Protein AF-A0A2G6GCW4-F1 (afdb_monomer_lite)

Radius of gyration: 22.44 Å; chains: 1; bounding box: 48×32×51 Å

Structure (mmCIF, N/CA/C/O backbone):
data_AF-A0A2G6GCW4-F1
#
_entry.id   AF-A0A2G6GCW4-F1
#
loop_
_atom_site.group_PDB
_atom_site.id
_atom_site.type_symbol
_atom_site.label_atom_id
_atom_site.label_alt_id
_atom_site.label_comp_id
_atom_site.label_asym_id
_atom_site.label_entity_id
_atom_site.label_seq_id
_atom_site.pdbx_PDB_ins_code
_atom_site.Cartn_x
_atom_site.Cartn_y
_atom_site.Cartn_z
_atom_site.occupancy
_atom_site.B_iso_or_equiv
_atom_site.auth_seq_id
_atom_site.auth_comp_id
_atom_site.auth_asym_id
_atom_site.auth_atom_id
_atom_site.pdbx_PDB_model_num
ATOM 1 N N . MET A 1 1 ? -7.046 4.823 21.678 1.00 64.19 1 MET A N 1
ATOM 2 C CA . MET A 1 1 ? -6.700 3.363 21.719 1.00 64.19 1 MET A CA 1
ATOM 3 C C . MET A 1 1 ? -5.173 3.166 21.715 1.00 64.19 1 MET A C 1
ATOM 5 O O . MET A 1 1 ? -4.495 4.084 21.286 1.00 64.19 1 MET A O 1
ATOM 9 N N . SER A 1 2 ? -4.620 2.021 22.155 1.00 69.69 2 SER A N 1
ATOM 10 C CA . SER A 1 2 ? -3.162 1.730 22.105 1.00 69.69 2 SER A CA 1
ATOM 11 C C . SER A 1 2 ? -2.861 0.578 21.139 1.00 69.69 2 SER A C 1
ATOM 13 O O . SER A 1 2 ? -3.578 -0.427 21.146 1.00 69.69 2 SER A O 1
ATOM 15 N N . ILE A 1 3 ? -1.828 0.734 20.303 1.00 80.31 3 ILE A N 1
ATOM 16 C CA . ILE A 1 3 ? -1.378 -0.286 19.344 1.00 80.31 3 ILE A CA 1
ATOM 17 C C . ILE A 1 3 ? -0.191 -1.075 19.910 1.00 80.31 3 ILE A C 1
ATOM 19 O O . ILE A 1 3 ? 0.704 -0.527 20.548 1.00 80.31 3 ILE A O 1
ATOM 23 N N . THR A 1 4 ? -0.151 -2.385 19.649 1.00 85.56 4 THR A N 1
ATOM 24 C CA . THR A 1 4 ? 0.973 -3.237 20.062 1.00 85.56 4 THR A CA 1
ATOM 25 C C . THR A 1 4 ? 2.149 -3.156 19.084 1.00 85.56 4 THR A C 1
ATOM 27 O O . THR A 1 4 ? 1.984 -2.943 17.882 1.00 85.56 4 THR A O 1
ATOM 30 N N . GLN A 1 5 ? 3.366 -3.424 19.564 1.00 81.44 5 GLN A N 1
ATOM 31 C CA . GLN A 1 5 ? 4.560 -3.472 18.704 1.00 81.44 5 GLN A CA 1
ATOM 32 C C . GLN A 1 5 ? 4.457 -4.523 17.584 1.00 81.44 5 GLN A C 1
ATOM 34 O O . GLN A 1 5 ? 4.986 -4.328 16.491 1.00 81.44 5 GLN A O 1
ATOM 39 N N . GLU A 1 6 ? 3.715 -5.609 17.812 1.00 85.88 6 GLU A N 1
ATOM 40 C CA . GLU A 1 6 ? 3.417 -6.612 16.786 1.00 85.88 6 GLU A CA 1
ATOM 41 C C . GLU A 1 6 ? 2.550 -6.033 15.654 1.00 85.88 6 GLU A C 1
ATOM 43 O O . GLU A 1 6 ? 2.821 -6.253 14.470 1.00 85.88 6 GLU A O 1
ATOM 48 N N . GLN A 1 7 ? 1.541 -5.229 15.994 1.00 86.75 7 GLN A N 1
ATOM 49 C CA . GLN A 1 7 ? 0.704 -4.540 15.011 1.00 86.75 7 GLN A CA 1
ATOM 50 C C . GLN A 1 7 ? 1.508 -3.499 14.217 1.00 86.75 7 GLN A C 1
ATOM 52 O O . GLN A 1 7 ? 1.352 -3.413 12.996 1.00 86.75 7 GLN A O 1
ATOM 57 N N . ILE A 1 8 ? 2.428 -2.773 14.864 1.00 84.62 8 ILE A N 1
ATOM 58 C CA . ILE A 1 8 ? 3.356 -1.849 14.185 1.00 84.62 8 ILE A CA 1
ATOM 59 C C . ILE A 1 8 ? 4.261 -2.616 13.210 1.00 84.62 8 ILE A C 1
ATOM 61 O O . ILE A 1 8 ? 4.431 -2.199 12.061 1.00 84.62 8 ILE A O 1
ATOM 65 N N . ALA A 1 9 ? 4.809 -3.762 13.623 1.00 83.38 9 ALA A N 1
ATOM 66 C CA . ALA A 1 9 ? 5.633 -4.607 12.760 1.00 83.38 9 ALA A CA 1
ATOM 67 C C . ALA A 1 9 ? 4.850 -5.113 11.535 1.00 83.38 9 ALA A C 1
ATOM 69 O O . ALA A 1 9 ? 5.351 -5.063 10.408 1.00 83.38 9 ALA A O 1
ATOM 70 N N . ARG A 1 10 ? 3.589 -5.516 11.724 1.00 87.12 10 ARG A N 1
ATOM 71 C CA . ARG A 1 10 ? 2.708 -5.929 10.624 1.00 87.12 10 ARG A CA 1
ATOM 72 C C . ARG A 1 10 ? 2.408 -4.782 9.655 1.00 87.12 10 ARG A C 1
ATOM 74 O O . ARG A 1 10 ? 2.444 -4.983 8.442 1.00 87.12 10 ARG A O 1
ATOM 81 N N . LEU A 1 11 ? 2.160 -3.575 10.163 1.00 86.12 11 LEU A N 1
ATOM 82 C CA . LEU A 1 11 ? 1.951 -2.384 9.330 1.00 86.12 11 LEU A CA 1
ATOM 83 C C . LEU A 1 11 ? 3.201 -2.021 8.517 1.00 86.12 11 LEU A C 1
ATOM 85 O O . LEU A 1 11 ? 3.084 -1.651 7.346 1.00 86.12 11 LEU A O 1
ATOM 89 N N . ARG A 1 12 ? 4.401 -2.175 9.089 1.00 85.0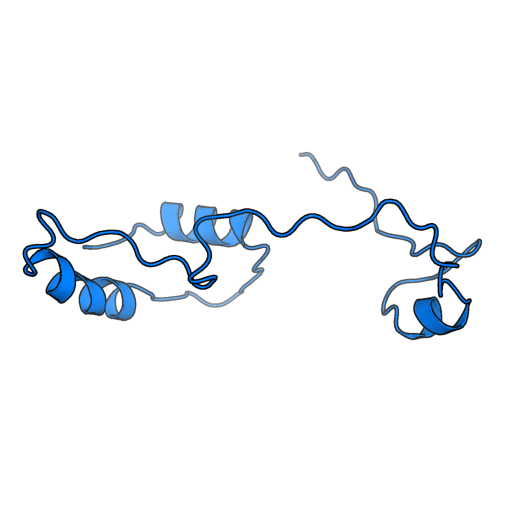0 12 ARG A N 1
ATOM 90 C CA . ARG A 1 12 ? 5.669 -1.984 8.360 1.00 85.00 12 ARG A CA 1
ATOM 91 C C . ARG A 1 12 ? 5.804 -2.948 7.187 1.00 85.00 12 ARG A C 1
ATOM 93 O O . ARG A 1 12 ? 6.156 -2.520 6.089 1.00 85.00 12 ARG A O 1
ATOM 100 N N . ALA A 1 13 ? 5.462 -4.219 7.397 1.00 84.94 13 ALA A N 1
ATOM 101 C CA . ALA A 1 13 ? 5.485 -5.223 6.336 1.00 84.94 13 ALA A CA 1
ATOM 102 C C . ALA A 1 13 ? 4.494 -4.890 5.204 1.00 84.94 13 ALA A C 1
ATOM 104 O O . ALA A 1 13 ? 4.852 -4.981 4.032 1.00 84.94 13 ALA A O 1
ATOM 105 N N . LEU A 1 14 ? 3.280 -4.435 5.539 1.00 88.81 14 LEU A N 1
ATOM 106 C CA . LEU A 1 14 ? 2.249 -4.074 4.553 1.00 88.81 14 LEU A CA 1
ATOM 107 C C . LEU A 1 14 ? 2.568 -2.796 3.762 1.00 88.81 14 LEU A C 1
ATOM 109 O O . LEU A 1 14 ? 2.158 -2.667 2.612 1.00 88.81 14 LEU A O 1
ATOM 113 N N . SER A 1 15 ? 3.284 -1.851 4.369 1.00 87.31 15 SER A N 1
ATOM 114 C CA . SER A 1 15 ? 3.633 -0.559 3.757 1.00 87.31 15 SER A CA 1
ATOM 115 C C . SER A 1 15 ? 4.980 -0.559 3.028 1.00 87.31 15 SER A C 1
ATOM 117 O O . SER A 1 15 ? 5.364 0.465 2.465 1.00 87.31 15 SER A O 1
ATOM 119 N N . ALA A 1 16 ? 5.707 -1.684 3.041 1.00 83.38 16 ALA A N 1
ATOM 120 C CA . ALA A 1 16 ? 7.084 -1.798 2.551 1.00 83.38 16 ALA A CA 1
ATOM 121 C C . ALA A 1 16 ? 8.059 -0.776 3.183 1.00 83.38 16 ALA A C 1
ATOM 123 O O . ALA A 1 16 ? 9.099 -0.443 2.608 1.00 83.38 16 ALA A O 1
ATOM 124 N N . LEU A 1 17 ? 7.745 -0.280 4.385 1.00 82.88 17 LEU A N 1
ATOM 125 C CA . LEU A 1 17 ? 8.575 0.672 5.116 1.00 82.88 17 LEU A CA 1
ATOM 126 C C . LEU A 1 17 ? 9.611 -0.068 5.963 1.00 82.88 17 LEU A C 1
ATOM 128 O O . LEU A 1 17 ? 9.298 -0.650 7.001 1.00 82.88 17 LEU A O 1
ATOM 132 N N . ASN A 1 18 ? 10.878 0.011 5.556 1.00 77.56 18 ASN A N 1
ATOM 133 C CA . ASN A 1 18 ? 11.997 -0.487 6.351 1.00 77.56 18 ASN A CA 1
ATOM 134 C C . ASN A 1 18 ? 12.584 0.640 7.214 1.00 77.56 18 ASN A C 1
ATOM 136 O O . ASN A 1 18 ? 13.598 1.258 6.880 1.00 77.56 18 ASN A O 1
ATOM 140 N N . THR A 1 19 ? 11.907 0.960 8.315 1.00 72.06 19 THR A N 1
ATOM 141 C CA . THR A 1 19 ? 12.361 1.986 9.258 1.00 72.06 19 THR A CA 1
ATOM 142 C C . THR A 1 19 ? 13.128 1.353 10.410 1.00 72.06 19 THR A C 1
ATOM 144 O O . THR 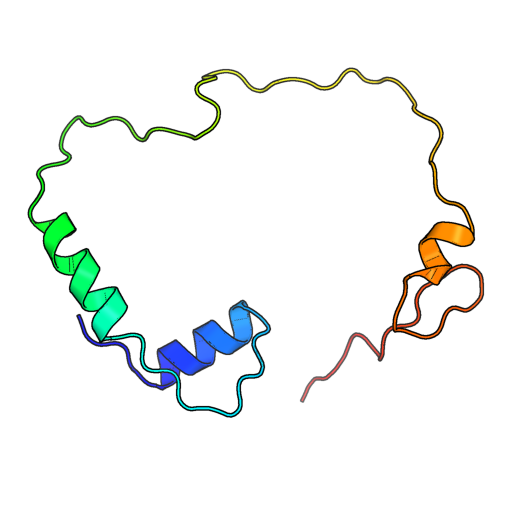A 1 19 ? 12.566 0.590 11.190 1.00 72.06 19 THR A O 1
ATOM 147 N N . LYS A 1 20 ? 14.401 1.730 10.570 1.00 71.81 20 LYS A N 1
ATOM 148 C CA . LYS A 1 20 ? 15.244 1.288 11.699 1.00 71.81 20 LYS A CA 1
ATOM 149 C C . LYS A 1 20 ? 14.886 1.944 13.037 1.00 71.81 20 LYS A C 1
ATOM 151 O O . LYS A 1 20 ? 15.395 1.530 14.068 1.00 71.81 20 LYS A O 1
ATOM 156 N N . LYS A 1 21 ? 14.072 3.001 13.014 1.00 74.88 21 LYS A N 1
ATOM 157 C CA . LYS A 1 21 ? 13.657 3.737 14.210 1.00 74.88 21 LYS A CA 1
ATOM 158 C C . LYS A 1 21 ? 12.372 3.145 14.766 1.00 74.88 21 LYS A C 1
ATOM 160 O O . LYS A 1 21 ? 11.508 2.711 14.004 1.00 74.88 21 LYS A O 1
ATOM 165 N N . GLU A 1 22 ? 12.246 3.151 16.083 1.00 72.12 22 GLU A N 1
ATOM 166 C CA . GLU A 1 22 ? 10.960 2.955 16.738 1.00 72.12 22 GLU A CA 1
ATOM 167 C C . GLU A 1 22 ? 10.032 4.096 16.309 1.00 72.12 22 GLU A C 1
ATOM 169 O O . GLU A 1 22 ? 10.437 5.260 16.292 1.00 72.12 22 GLU A O 1
ATOM 174 N N . ILE A 1 23 ? 8.845 3.741 15.820 1.00 73.25 23 ILE A N 1
ATOM 175 C CA . ILE A 1 23 ? 7.847 4.714 15.381 1.00 73.25 23 ILE A CA 1
ATOM 176 C C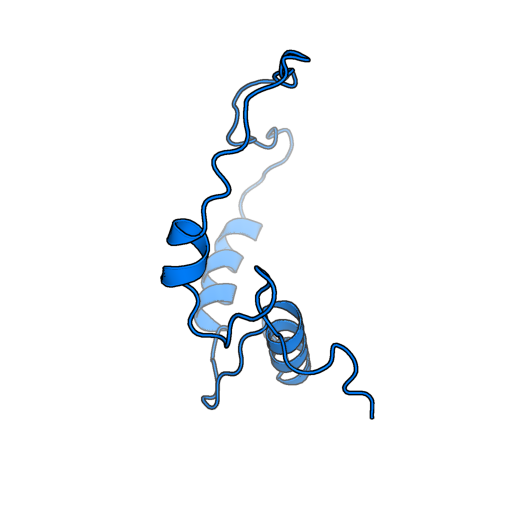 . ILE A 1 23 ? 6.753 4.668 16.430 1.00 73.25 23 ILE A C 1
ATOM 178 O O . ILE A 1 23 ? 6.118 3.629 16.589 1.00 73.25 23 ILE A O 1
ATOM 182 N N . ASP A 1 24 ? 6.542 5.792 17.096 1.00 79.00 24 ASP A N 1
ATOM 183 C CA . ASP A 1 24 ? 5.382 6.012 17.943 1.00 79.00 24 ASP A CA 1
ATOM 184 C C . ASP A 1 24 ? 4.288 6.694 17.109 1.00 79.00 24 ASP A C 1
ATOM 186 O O . ASP A 1 24 ? 4.515 7.739 16.491 1.00 79.00 24 ASP A O 1
ATOM 190 N N . ILE A 1 25 ? 3.120 6.058 17.047 1.00 84.25 25 ILE A N 1
ATOM 191 C CA . ILE A 1 25 ? 1.924 6.566 16.365 1.00 84.25 25 ILE A CA 1
ATOM 192 C C . ILE A 1 25 ? 0.744 6.739 17.325 1.00 84.25 25 ILE A C 1
ATOM 194 O O . ILE A 1 25 ? -0.325 7.172 16.886 1.00 84.25 25 ILE A O 1
ATOM 198 N N . ASP A 1 26 ? 0.914 6.455 18.618 1.00 85.94 26 ASP A N 1
ATOM 199 C CA . ASP A 1 26 ? -0.188 6.440 19.584 1.00 85.94 26 ASP A CA 1
ATOM 200 C C . ASP A 1 26 ? -0.784 7.840 19.766 1.00 85.94 26 ASP A C 1
ATOM 202 O O . ASP A 1 26 ? -2.005 7.995 19.845 1.00 85.94 26 ASP A O 1
ATOM 206 N N . ALA A 1 27 ? 0.051 8.883 19.728 1.00 84.56 27 ALA A N 1
ATOM 207 C CA . ALA A 1 27 ? -0.408 10.272 19.767 1.00 84.56 27 ALA A CA 1
ATOM 208 C C . ALA A 1 27 ? -1.284 10.640 18.554 1.00 84.56 27 ALA A C 1
ATOM 210 O O . ALA A 1 27 ? -2.274 11.360 18.690 1.00 84.56 27 ALA A O 1
ATOM 211 N N . VAL A 1 28 ? -0.948 10.123 17.368 1.00 86.75 28 VAL A N 1
ATOM 212 C CA . VAL A 1 28 ? -1.724 10.356 16.140 1.00 86.75 28 VAL A CA 1
ATOM 213 C C . VAL A 1 28 ? -3.045 9.599 16.203 1.00 86.75 28 VAL A C 1
ATOM 215 O O . VAL A 1 28 ? -4.083 10.162 15.876 1.00 86.75 28 VAL A O 1
ATOM 218 N N . ILE A 1 29 ? -3.038 8.355 16.673 1.00 87.00 29 ILE A N 1
ATOM 219 C CA . ILE A 1 29 ? -4.259 7.552 16.816 1.00 87.00 29 ILE A CA 1
ATOM 220 C C . ILE A 1 29 ? -5.203 8.184 17.831 1.00 87.00 29 ILE A C 1
ATOM 222 O O . ILE A 1 29 ? -6.380 8.368 17.541 1.00 87.00 29 ILE A O 1
ATOM 226 N N . SER A 1 30 ? -4.667 8.605 18.974 1.00 86.94 30 SER A N 1
ATOM 227 C CA . SER A 1 30 ? -5.442 9.267 20.026 1.00 86.94 30 SER A CA 1
ATOM 228 C C . SER A 1 30 ? -6.089 10.568 19.539 1.00 86.94 30 SER A C 1
ATOM 230 O O . SER A 1 30 ? -7.149 10.949 20.023 1.00 86.94 30 SER A O 1
ATOM 232 N N . SER A 1 31 ? -5.500 11.241 18.542 1.00 86.25 31 SER A N 1
ATOM 233 C CA . SER A 1 31 ? -6.112 12.431 17.933 1.00 86.25 31 SER A CA 1
ATOM 234 C C . SER A 1 31 ? -7.406 12.128 17.164 1.00 86.25 31 SER A C 1
ATOM 236 O O . SER A 1 31 ? -8.245 13.016 17.014 1.00 86.25 31 SER A O 1
ATOM 238 N N . PHE A 1 32 ? -7.601 10.880 16.722 1.00 87.88 32 PHE A N 1
ATOM 239 C CA . PHE A 1 32 ? -8.820 10.437 16.047 1.00 87.88 32 PHE A CA 1
ATOM 240 C C . PHE A 1 32 ? -9.910 9.970 17.013 1.00 87.88 32 PHE A C 1
ATOM 242 O O . PHE A 1 32 ? -11.067 9.950 16.606 1.00 87.88 32 PHE A O 1
ATOM 249 N N . 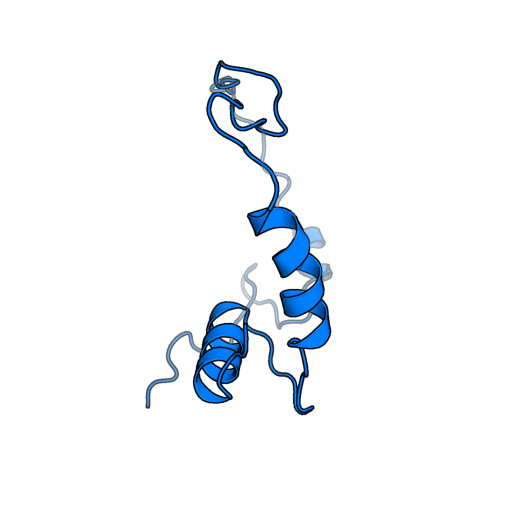ASP A 1 33 ? -9.592 9.684 18.282 1.00 86.81 33 ASP A N 1
ATOM 250 C CA . ASP A 1 33 ? -10.582 9.244 19.283 1.00 86.81 33 ASP A CA 1
ATOM 251 C C . ASP A 1 33 ? -11.713 10.292 19.466 1.00 86.81 33 ASP A C 1
ATOM 253 O O . ASP A 1 33 ? -12.843 9.961 19.820 1.00 86.81 33 ASP A O 1
ATOM 257 N N . ALA A 1 34 ? -11.449 11.572 19.163 1.00 83.88 34 ALA A N 1
ATOM 258 C CA . ALA A 1 34 ? -12.461 12.633 19.172 1.00 83.88 34 ALA A CA 1
ATOM 259 C C . ALA A 1 34 ? -13.540 12.474 18.080 1.00 83.88 34 ALA A C 1
ATOM 261 O O . ALA A 1 34 ? -14.643 13.002 18.231 1.00 83.88 34 ALA A O 1
ATOM 262 N N . LEU A 1 35 ? -13.246 11.758 16.988 1.00 86.25 35 LEU A N 1
ATOM 263 C CA . LEU A 1 35 ? -14.197 11.506 15.901 1.00 86.25 35 LEU A CA 1
ATOM 264 C C . LEU A 1 35 ? -15.246 10.454 16.273 1.00 86.25 35 LEU A C 1
ATOM 266 O O . LEU A 1 35 ? -16.356 10.517 15.751 1.00 86.25 35 LEU A O 1
ATOM 270 N N . ASP A 1 36 ? -14.940 9.549 17.206 1.00 85.44 36 ASP A N 1
ATOM 271 C CA . ASP A 1 36 ? -15.883 8.519 17.669 1.00 85.44 36 ASP A CA 1
ATOM 272 C C . ASP A 1 36 ? -17.086 9.116 18.418 1.00 85.44 36 ASP A C 1
ATOM 274 O O . ASP A 1 36 ? -18.125 8.475 18.553 1.00 85.44 36 ASP A O 1
ATOM 278 N N . GLN A 1 37 ? -16.961 10.357 18.897 1.00 87.69 37 GLN A N 1
ATOM 279 C CA . GLN A 1 37 ? -18.034 11.084 19.585 1.00 87.69 37 GLN A CA 1
ATOM 280 C C . GLN A 1 37 ? -18.989 11.804 18.624 1.00 87.69 37 GLN A C 1
ATOM 282 O O . GLN A 1 37 ? -19.984 12.387 19.058 1.00 87.69 37 GLN A O 1
ATOM 287 N N . VAL A 1 38 ? -18.690 11.810 17.324 1.00 89.06 38 VAL A N 1
ATOM 288 C CA . VAL A 1 38 ? -19.516 12.478 16.318 1.00 89.06 38 VAL A CA 1
ATOM 289 C C . VAL A 1 38 ? -20.557 11.494 15.795 1.00 89.06 38 VAL A C 1
ATOM 291 O O . VAL A 1 38 ? -20.216 10.480 15.189 1.00 89.06 38 VAL A O 1
ATOM 294 N N . ASP A 1 39 ? -21.841 11.808 15.985 1.00 90.62 39 ASP A N 1
ATOM 295 C CA . ASP A 1 39 ? -22.919 11.024 15.381 1.00 90.62 39 ASP A CA 1
ATOM 296 C C . ASP A 1 39 ? -22.878 11.166 13.854 1.00 90.62 39 ASP A C 1
ATOM 298 O O . ASP A 1 39 ? -23.102 12.239 13.289 1.00 90.62 39 ASP A O 1
ATOM 302 N N . THR A 1 40 ? -22.567 10.060 13.184 1.00 90.50 40 THR A N 1
ATOM 303 C CA . THR A 1 40 ? -22.517 9.959 11.721 1.00 90.50 40 THR A CA 1
ATOM 304 C C . THR A 1 40 ? -23.731 9.221 11.151 1.00 90.50 40 THR A C 1
ATOM 306 O O . THR A 1 40 ? -23.776 8.922 9.954 1.00 90.50 40 THR A O 1
ATOM 309 N N . THR A 1 41 ? -24.752 8.952 11.972 1.00 92.12 41 THR A N 1
ATOM 310 C CA . THR A 1 41 ? -25.976 8.270 11.540 1.00 92.12 41 THR A CA 1
ATOM 311 C C . THR A 1 41 ? -26.661 9.057 10.423 1.00 92.12 41 THR A C 1
ATOM 313 O O . THR A 1 41 ? -26.978 10.236 10.551 1.00 92.12 41 THR A O 1
ATOM 316 N N . GLY A 1 42 ? -26.887 8.403 9.282 1.00 89.62 42 GLY A N 1
ATOM 317 C CA . GLY A 1 42 ? -27.514 9.025 8.111 1.00 89.62 42 GLY A CA 1
ATOM 318 C C . GLY A 1 42 ? -26.588 9.917 7.274 1.00 89.62 42 GLY A C 1
ATOM 319 O O . GLY A 1 42 ? -27.009 10.393 6.214 1.00 89.62 42 GLY A O 1
ATOM 320 N N . VAL A 1 43 ? -25.326 10.105 7.675 1.00 88.12 43 VAL A N 1
ATOM 321 C CA . VAL A 1 43 ? -24.325 10.808 6.865 1.00 88.12 43 VAL A CA 1
ATOM 322 C C . VAL A 1 43 ? -23.857 9.890 5.737 1.00 88.12 43 VAL A C 1
ATOM 324 O O . VAL A 1 43 ? -23.405 8.768 5.955 1.00 88.12 43 VAL A O 1
ATOM 327 N N . LYS A 1 44 ? -23.969 10.360 4.492 1.00 83.31 44 LYS A N 1
ATOM 328 C CA . LYS A 1 44 ? -23.459 9.624 3.329 1.00 83.31 44 LYS A CA 1
ATOM 329 C C . LYS A 1 44 ? -21.949 9.801 3.225 1.00 83.31 44 LYS A C 1
ATOM 331 O O . LYS A 1 44 ? -21.457 10.926 3.256 1.00 83.31 44 LYS A O 1
ATOM 336 N N . ASN A 1 45 ? -21.233 8.703 2.997 1.00 82.44 45 ASN A N 1
ATOM 337 C CA . ASN A 1 45 ? -19.806 8.750 2.698 1.00 82.44 45 ASN A CA 1
ATOM 338 C C . ASN A 1 45 ? -19.553 9.580 1.436 1.00 82.44 45 ASN A C 1
ATOM 340 O O . ASN A 1 45 ? -20.096 9.296 0.366 1.00 82.44 45 ASN A O 1
ATOM 344 N N . ILE A 1 46 ? -18.706 10.598 1.561 1.00 78.69 46 ILE A N 1
ATOM 345 C CA . ILE A 1 46 ? -18.308 11.440 0.438 1.00 78.69 46 ILE A CA 1
ATOM 346 C C . ILE A 1 46 ? -17.106 10.785 -0.236 1.00 78.69 46 ILE A C 1
ATOM 348 O O . ILE A 1 46 ? -16.011 10.730 0.319 1.00 78.69 46 ILE A O 1
ATOM 352 N N . THR A 1 47 ? -17.288 10.301 -1.460 1.00 74.44 47 THR A N 1
ATOM 353 C CA . THR A 1 47 ? -16.170 9.885 -2.308 1.00 74.44 47 THR A CA 1
ATOM 354 C C . THR A 1 47 ? -15.629 11.088 -3.071 1.00 74.44 47 THR A C 1
ATOM 356 O O . THR A 1 47 ? -16.394 11.866 -3.643 1.00 74.44 47 THR A O 1
ATOM 359 N N . ARG A 1 48 ? -14.297 11.208 -3.134 1.00 66.56 48 ARG A N 1
ATOM 360 C CA . ARG A 1 48 ? -13.543 12.321 -3.747 1.00 66.56 48 ARG A CA 1
ATOM 361 C C . ARG A 1 48 ? -13.964 12.675 -5.182 1.00 66.56 48 ARG A C 1
ATOM 363 O O . ARG A 1 48 ? -13.674 13.769 -5.646 1.00 66.56 48 ARG A O 1
ATOM 370 N N . SER A 1 49 ? -14.621 11.764 -5.894 1.00 62.41 49 SER A N 1
ATOM 371 C CA . SER A 1 49 ? -15.047 11.975 -7.273 1.00 62.41 49 SER A CA 1
ATOM 372 C C . SER A 1 49 ? -16.313 12.818 -7.422 1.00 62.41 49 SER A C 1
ATOM 374 O O . SER A 1 49 ? -16.537 13.281 -8.536 1.00 62.41 49 SER A O 1
ATOM 376 N N . GLY A 1 50 ? -17.171 12.973 -6.398 1.00 60.62 50 GLY A N 1
ATOM 377 C CA . GLY A 1 50 ? -18.497 13.627 -6.511 1.00 60.62 50 GLY A CA 1
ATOM 378 C C . GLY A 1 50 ? -19.466 12.982 -7.526 1.00 60.62 50 GLY A C 1
ATOM 379 O O . GLY A 1 50 ? -20.669 13.224 -7.505 1.00 60.62 50 GLY A O 1
ATOM 380 N N . ASN A 1 51 ? -18.945 12.117 -8.392 1.00 63.47 51 ASN A N 1
ATOM 381 C CA . ASN A 1 51 ? -19.618 11.410 -9.451 1.00 63.47 51 ASN A CA 1
ATOM 382 C C . ASN A 1 51 ? -20.120 10.082 -8.907 1.00 63.47 51 ASN A C 1
ATOM 384 O O . ASN A 1 51 ? -19.346 9.191 -8.560 1.00 63.47 51 ASN A O 1
ATOM 388 N N . THR A 1 52 ? -21.438 9.942 -8.914 1.00 68.44 52 THR A N 1
ATOM 389 C CA . THR A 1 52 ? -22.155 8.686 -8.672 1.00 68.44 52 THR A CA 1
ATOM 390 C C . THR A 1 52 ? -22.038 7.702 -9.838 1.00 68.44 52 THR A C 1
ATOM 392 O O . THR A 1 52 ? -22.497 6.568 -9.734 1.00 68.44 52 THR A O 1
ATOM 395 N N . LYS A 1 53 ? -21.436 8.124 -10.957 1.00 77.12 53 LYS A N 1
ATOM 396 C CA . LYS A 1 53 ? -21.245 7.320 -12.165 1.00 77.12 53 LYS A CA 1
ATOM 397 C C . LYS A 1 53 ? -19.761 7.149 -12.465 1.00 77.12 53 LYS A C 1
ATOM 399 O O . LYS A 1 53 ? -18.983 8.096 -12.361 1.00 77.12 53 LYS A O 1
ATOM 404 N N . LEU A 1 54 ? -19.389 5.940 -12.874 1.00 80.88 54 LEU A N 1
ATOM 405 C CA . LEU A 1 54 ? -18.048 5.643 -13.363 1.00 80.88 54 LEU A CA 1
ATOM 406 C C . LEU A 1 54 ? -17.810 6.393 -14.679 1.00 80.88 54 LEU A C 1
ATOM 408 O O . LEU A 1 54 ? -18.629 6.328 -15.594 1.00 80.88 54 LEU A O 1
ATOM 412 N N . LEU A 1 55 ? -16.683 7.099 -14.770 1.00 84.75 55 LEU A N 1
ATOM 413 C CA . LEU A 1 55 ? -16.223 7.691 -16.022 1.00 84.75 55 LEU A CA 1
ATOM 414 C C . LEU A 1 55 ? -15.611 6.582 -16.877 1.00 84.75 55 LEU A C 1
ATOM 416 O O . LEU A 1 55 ? -14.576 6.017 -16.523 1.00 84.75 55 LEU A O 1
ATOM 420 N N . LEU A 1 56 ? -16.272 6.257 -17.985 1.00 89.19 56 LEU A N 1
ATOM 421 C CA . LEU A 1 56 ? -15.770 5.272 -18.935 1.00 89.19 56 LEU A CA 1
ATOM 422 C C . LEU A 1 56 ? -14.671 5.897 -19.796 1.00 89.19 56 LEU A C 1
ATOM 424 O O . LEU A 1 56 ? -14.790 7.033 -20.253 1.00 89.19 56 LEU A O 1
ATOM 428 N N . ARG A 1 57 ? -13.605 5.133 -20.031 1.00 91.50 57 ARG A N 1
ATOM 429 C CA . ARG A 1 57 ? -12.591 5.464 -21.033 1.00 91.50 57 ARG A CA 1
ATOM 430 C C . ARG A 1 57 ? -13.020 4.860 -22.367 1.00 91.50 57 ARG A C 1
ATOM 432 O O . ARG A 1 57 ? -13.355 3.682 -22.413 1.00 91.50 57 ARG A O 1
ATOM 439 N N . GLU A 1 58 ? -12.955 5.644 -23.436 1.00 94.44 58 GLU A N 1
ATOM 440 C CA . GLU A 1 58 ? -13.154 5.140 -24.798 1.00 94.44 58 GLU A CA 1
ATOM 441 C C . GLU A 1 58 ? -12.114 4.073 -25.156 1.00 94.44 58 GLU A C 1
ATOM 443 O O . GLU A 1 58 ? -10.940 4.185 -24.777 1.00 94.44 58 GLU A O 1
ATOM 448 N N . ASP A 1 59 ? -12.530 3.072 -25.931 1.00 94.88 59 ASP A N 1
ATOM 449 C CA . ASP A 1 59 ? -11.653 2.021 -26.447 1.00 94.88 59 ASP A CA 1
ATOM 450 C C . ASP A 1 59 ? -10.858 2.501 -27.671 1.00 94.88 59 ASP A C 1
ATOM 452 O O . ASP A 1 59 ? -11.006 2.031 -28.796 1.00 94.88 59 ASP A O 1
ATOM 456 N N . THR A 1 60 ? -10.040 3.527 -27.452 1.00 94.56 60 THR A N 1
ATOM 457 C CA . THR A 1 60 ? -9.127 4.075 -28.453 1.00 94.56 60 THR A CA 1
ATOM 458 C C . THR A 1 60 ? -7.702 3.616 -28.164 1.00 94.56 60 THR A C 1
ATOM 460 O O . THR A 1 60 ? -7.208 3.723 -27.033 1.00 94.56 60 THR A O 1
ATOM 463 N N . VAL A 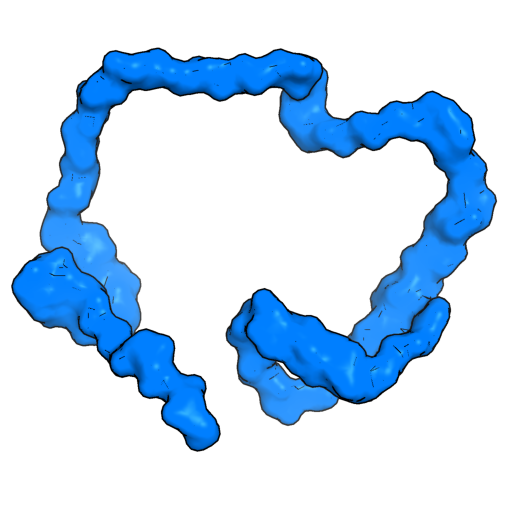1 61 ? -7.026 3.099 -29.195 1.00 91.56 61 VAL A N 1
ATOM 464 C CA . VAL A 1 61 ? -5.607 2.733 -29.121 1.00 91.56 61 VAL A CA 1
ATOM 465 C C . VAL A 1 61 ? -4.781 4.013 -29.137 1.00 91.56 61 VAL A C 1
ATOM 467 O O . VAL A 1 61 ? -4.819 4.779 -30.098 1.00 91.56 61 VAL A O 1
ATOM 470 N N . LYS A 1 62 ? -4.016 4.242 -28.071 1.00 88.00 62 LYS A N 1
ATOM 471 C CA . LYS A 1 62 ? -3.018 5.313 -28.012 1.00 88.00 62 LYS A CA 1
ATOM 472 C C . LYS A 1 62 ? -1.630 4.698 -28.178 1.00 88.00 62 LYS A C 1
ATOM 474 O O . LYS A 1 62 ? -1.353 3.697 -27.514 1.00 88.00 62 LYS A O 1
ATOM 479 N N . PRO A 1 63 ? -0.762 5.257 -29.041 1.00 85.50 63 PRO A N 1
ATOM 480 C CA . PRO A 1 63 ? 0.600 4.761 -29.182 1.00 85.50 63 PRO A CA 1
ATOM 481 C C . PRO A 1 63 ? 1.318 4.864 -27.836 1.00 85.50 63 PRO A C 1
ATOM 483 O O . PRO A 1 63 ? 1.186 5.861 -27.123 1.00 85.50 63 PRO A O 1
ATOM 486 N N . SER A 1 64 ? 2.055 3.816 -27.476 1.00 79.81 64 SER A N 1
ATOM 487 C CA . SER A 1 64 ? 2.771 3.805 -26.208 1.00 79.81 64 SER A CA 1
ATOM 488 C C . SER A 1 64 ? 3.977 4.752 -26.252 1.00 79.81 64 SER A C 1
ATOM 490 O O . SER A 1 64 ? 4.747 4.697 -27.212 1.00 79.81 64 SER A O 1
ATOM 492 N N . PRO A 1 65 ? 4.204 5.571 -25.208 1.00 70.25 65 PRO A N 1
ATOM 493 C CA . PRO A 1 65 ? 5.389 6.414 -25.108 1.00 70.25 65 PRO A CA 1
ATOM 494 C C . PRO A 1 65 ? 6.645 5.645 -24.659 1.00 70.25 65 PRO A C 1
ATOM 496 O O . PRO A 1 65 ? 7.662 6.290 -24.399 1.00 70.25 65 PRO A O 1
ATOM 499 N N . TYR A 1 66 ? 6.597 4.306 -24.527 1.00 68.88 66 TYR A N 1
ATOM 500 C CA . TYR A 1 66 ? 7.736 3.493 -24.081 1.00 68.88 66 TYR A CA 1
ATOM 501 C C . TYR A 1 66 ? 8.937 3.667 -25.015 1.00 68.88 66 TYR A C 1
ATOM 503 O O . TYR A 1 66 ? 9.080 2.998 -26.035 1.00 68.88 66 TYR A O 1
ATOM 511 N N . SER A 1 67 ? 9.824 4.572 -24.626 1.00 70.38 67 SER A N 1
ATOM 512 C CA . SER A 1 67 ? 11.111 4.816 -25.254 1.00 70.38 67 SER A CA 1
ATOM 513 C C . SER A 1 67 ? 12.220 4.401 -24.296 1.00 70.38 67 SER A C 1
ATOM 515 O O . SER A 1 67 ? 12.036 4.371 -23.076 1.00 70.38 67 SER A O 1
ATOM 517 N N . ALA A 1 68 ? 13.412 4.135 -24.833 1.00 71.00 68 ALA A N 1
ATOM 518 C CA . ALA A 1 68 ? 14.604 3.879 -24.022 1.00 71.00 68 ALA A CA 1
ATOM 519 C C . ALA A 1 68 ? 14.876 4.998 -22.990 1.00 71.00 68 ALA A C 1
ATOM 521 O O . ALA A 1 68 ? 15.474 4.742 -21.949 1.00 71.00 68 ALA A O 1
ATOM 522 N N . GLN A 1 69 ? 14.379 6.218 -23.235 1.00 74.38 69 GLN A N 1
ATOM 523 C CA . GLN A 1 69 ? 14.497 7.358 -22.323 1.00 74.38 69 GLN A CA 1
ATOM 524 C C . GLN A 1 69 ? 13.739 7.147 -21.004 1.00 74.38 69 GLN A C 1
ATOM 526 O O . GLN A 1 69 ? 14.205 7.605 -19.966 1.00 74.38 69 GLN A O 1
ATOM 531 N N . MET A 1 70 ? 12.626 6.402 -20.996 1.00 75.38 70 MET A N 1
ATOM 532 C CA . MET A 1 70 ? 11.895 6.099 -19.755 1.00 75.38 70 MET A CA 1
ATOM 533 C C . MET A 1 70 ? 12.691 5.185 -18.813 1.00 75.38 70 MET A C 1
ATOM 535 O O . MET A 1 70 ? 12.516 5.244 -17.598 1.00 75.38 70 MET A O 1
ATOM 539 N N . LEU A 1 71 ? 13.589 4.359 -19.360 1.00 83.75 71 LEU A N 1
ATOM 540 C CA . LEU A 1 71 ? 14.460 3.481 -18.576 1.00 83.75 71 LEU A CA 1
ATOM 541 C C . LEU A 1 71 ? 15.658 4.233 -17.976 1.00 83.75 71 LEU A C 1
ATOM 543 O O . LEU A 1 71 ? 16.248 3.749 -17.014 1.00 83.75 71 LEU A O 1
ATOM 547 N N . ALA A 1 72 ? 15.993 5.423 -18.490 1.00 81.44 72 ALA A N 1
ATOM 548 C CA . ALA A 1 72 ? 17.113 6.228 -17.998 1.00 81.44 72 ALA A CA 1
ATOM 549 C C . ALA A 1 72 ? 16.904 6.744 -16.562 1.00 81.44 72 ALA A C 1
ATOM 551 O O . ALA A 1 72 ? 17.872 7.017 -15.861 1.00 81.44 72 ALA A O 1
ATOM 552 N N . CYS A 1 73 ? 15.653 6.844 -16.103 1.00 83.19 73 CYS A N 1
ATOM 553 C CA . CYS A 1 73 ? 15.325 7.243 -14.732 1.00 83.19 73 CYS A CA 1
ATOM 554 C C . CYS A 1 73 ? 15.378 6.080 -13.724 1.00 83.19 73 CYS A C 1
ATOM 556 O O . CYS A 1 73 ? 15.142 6.296 -12.535 1.00 83.19 73 CYS A O 1
ATOM 558 N N . SER A 1 74 ? 15.638 4.846 -14.170 1.00 85.19 74 SER A N 1
ATOM 559 C CA . SER A 1 74 ? 15.682 3.683 -13.282 1.00 85.19 74 SER A CA 1
ATOM 560 C C . SER A 1 74 ? 16.940 3.710 -12.401 1.00 85.19 74 SER A C 1
ATOM 562 O O . SER A 1 74 ? 18.047 3.742 -12.935 1.00 85.19 74 SER A O 1
ATOM 564 N N . PRO A 1 75 ? 16.816 3.594 -11.064 1.00 85.75 75 PRO A N 1
ATOM 565 C CA . PRO A 1 75 ? 17.970 3.413 -10.179 1.00 85.75 75 PRO A CA 1
ATOM 566 C C . PRO A 1 75 ? 18.535 1.981 -10.231 1.00 85.75 75 PRO A C 1
ATOM 568 O O . PRO A 1 75 ? 19.584 1.701 -9.655 1.00 85.75 75 PRO A O 1
ATOM 571 N N . GLN A 1 76 ? 17.822 1.056 -10.876 1.00 85.31 76 GLN A N 1
ATOM 572 C CA . GLN A 1 76 ? 18.203 -0.345 -11.033 1.00 85.31 76 GLN A CA 1
ATOM 573 C C . GLN A 1 76 ? 18.834 -0.586 -12.406 1.00 85.31 76 GLN A C 1
ATOM 575 O O . GLN A 1 76 ? 18.552 0.133 -13.368 1.00 85.31 76 GLN A O 1
ATOM 580 N N . ARG A 1 77 ? 19.643 -1.645 -12.514 1.00 84.00 77 ARG A N 1
ATOM 581 C CA . ARG A 1 77 ? 20.285 -2.041 -13.773 1.00 84.00 77 ARG A CA 1
ATOM 582 C C . ARG A 1 77 ? 19.236 -2.328 -14.849 1.00 84.00 77 ARG A C 1
ATOM 584 O O . ARG A 1 77 ? 18.269 -3.048 -14.612 1.00 84.00 77 ARG A O 1
ATOM 591 N N . VAL A 1 78 ? 19.492 -1.825 -16.051 1.00 85.38 78 VAL A N 1
ATOM 592 C CA . VAL A 1 78 ? 18.668 -2.068 -17.236 1.00 85.38 78 VAL A CA 1
ATOM 593 C C . VAL A 1 78 ? 19.403 -3.025 -18.174 1.00 85.38 78 VAL A C 1
ATOM 595 O O . VAL A 1 78 ? 20.584 -2.826 -18.456 1.00 85.38 78 VAL A O 1
ATOM 598 N N . ALA A 1 79 ? 18.730 -4.066 -18.664 1.00 84.12 79 ALA A N 1
ATOM 599 C CA . ALA A 1 79 ? 19.228 -4.900 -19.763 1.00 84.12 79 ALA A CA 1
ATOM 600 C C . ALA A 1 79 ? 18.067 -5.363 -20.642 1.00 84.12 79 ALA A C 1
ATOM 602 O O . ALA A 1 79 ? 16.959 -5.525 -20.144 1.00 84.12 79 ALA A O 1
ATOM 603 N N . ALA A 1 80 ? 18.318 -5.562 -21.940 1.00 84.56 80 ALA A N 1
ATOM 604 C CA . ALA A 1 80 ? 17.299 -5.992 -22.904 1.00 84.56 80 ALA A CA 1
ATOM 605 C C . ALA A 1 80 ? 15.984 -5.178 -22.814 1.00 84.56 80 ALA A C 1
ATOM 607 O O . ALA A 1 80 ? 14.894 -5.735 -22.882 1.00 84.56 80 ALA A O 1
ATOM 608 N N . CYS A 1 81 ? 16.095 -3.855 -22.618 1.00 84.00 81 CYS A N 1
ATOM 609 C CA . CYS A 1 81 ? 14.964 -2.933 -22.438 1.00 84.00 81 CYS A CA 1
ATOM 610 C C . CYS A 1 81 ? 14.067 -3.225 -21.216 1.00 84.00 81 CYS A C 1
ATOM 612 O O . CYS A 1 81 ? 12.894 -2.856 -21.208 1.00 84.00 81 CYS A O 1
ATOM 614 N N . GLN A 1 82 ? 14.613 -3.851 -20.171 1.00 83.94 82 GLN A N 1
ATOM 615 C CA . GLN A 1 82 ? 13.897 -4.197 -18.943 1.00 83.94 82 GLN A CA 1
ATOM 616 C C . GLN A 1 82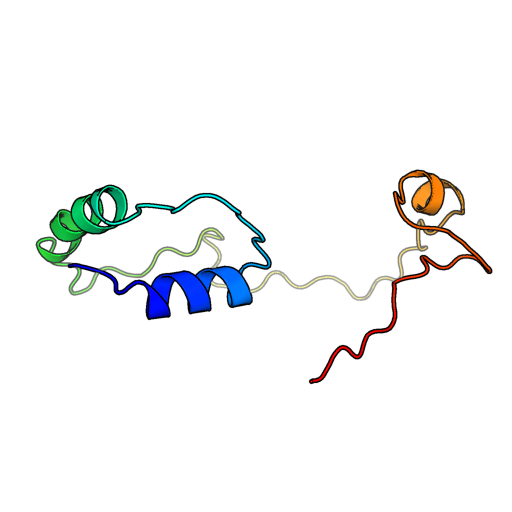 ? 14.655 -3.733 -17.697 1.00 83.94 82 GLN A C 1
ATOM 618 O O . GLN A 1 82 ? 15.888 -3.709 -17.677 1.00 83.94 82 GLN A O 1
ATOM 623 N N . ILE A 1 83 ? 13.906 -3.394 -16.645 1.00 87.25 83 ILE A N 1
ATOM 624 C CA . ILE A 1 83 ? 14.448 -3.115 -15.312 1.00 87.25 83 ILE A CA 1
ATOM 625 C C . ILE A 1 83 ? 14.692 -4.450 -14.610 1.00 87.25 83 ILE A C 1
ATOM 627 O O . ILE A 1 83 ? 13.755 -5.213 -14.377 1.00 87.25 83 ILE A O 1
ATOM 631 N N . ILE A 1 84 ? 15.945 -4.730 -14.260 1.00 86.19 84 ILE A N 1
ATOM 632 C CA . ILE A 1 84 ? 16.305 -5.947 -13.536 1.00 86.19 84 ILE A CA 1
ATOM 633 C C . ILE A 1 84 ? 16.081 -5.713 -12.044 1.00 86.19 84 ILE A C 1
ATOM 635 O O . ILE A 1 84 ? 16.744 -4.878 -11.428 1.00 86.19 84 ILE A O 1
ATOM 639 N N . LEU A 1 85 ? 15.181 -6.495 -11.454 1.00 83.69 85 LEU A N 1
ATOM 640 C CA . LEU A 1 85 ? 15.001 -6.574 -10.009 1.00 83.69 85 LEU A CA 1
ATOM 641 C C . LEU A 1 85 ? 15.793 -7.759 -9.450 1.00 83.69 85 LEU A C 1
ATOM 643 O O . LEU A 1 85 ? 16.032 -8.751 -10.142 1.00 83.69 85 LEU A O 1
ATOM 647 N N . LYS A 1 86 ? 16.196 -7.669 -8.179 1.00 77.44 86 LYS A N 1
ATOM 648 C CA . LYS A 1 86 ? 16.659 -8.854 -7.444 1.00 77.44 86 LYS A CA 1
ATOM 649 C C . LYS A 1 86 ? 15.505 -9.864 -7.378 1.00 77.44 86 LYS A C 1
ATOM 651 O O . LYS A 1 86 ? 14.346 -9.458 -7.392 1.00 77.44 86 LYS A O 1
ATOM 656 N N . GLY A 1 87 ? 15.838 -11.157 -7.372 1.00 76.12 87 GLY A N 1
ATOM 657 C CA . GLY A 1 87 ? 14.875 -12.254 -7.503 1.00 76.12 87 GLY A CA 1
ATOM 658 C C . GLY A 1 87 ? 13.628 -12.075 -6.634 1.00 76.12 87 GLY A C 1
ATOM 659 O O . GLY A 1 87 ? 13.720 -11.679 -5.478 1.00 76.12 87 GLY A O 1
ATOM 660 N N . ILE A 1 88 ? 12.464 -12.378 -7.211 1.00 73.38 88 ILE A N 1
ATOM 661 C CA . ILE A 1 88 ? 11.136 -12.153 -6.613 1.00 73.38 88 ILE A CA 1
ATOM 662 C C . ILE A 1 88 ? 10.866 -13.118 -5.432 1.00 73.38 88 ILE A C 1
ATOM 664 O O . ILE A 1 88 ? 9.911 -12.936 -4.687 1.00 73.38 88 ILE A O 1
ATOM 668 N N . MET A 1 89 ? 11.741 -14.105 -5.205 1.00 58.22 89 MET A N 1
ATOM 669 C CA . MET A 1 89 ? 11.661 -15.046 -4.085 1.00 58.22 89 MET A CA 1
ATOM 670 C C . MET A 1 89 ? 12.755 -14.773 -3.039 1.00 58.22 89 MET A C 1
ATOM 672 O O . MET A 1 89 ? 13.943 -14.994 -3.278 1.00 58.22 89 MET A O 1
ATOM 676 N N . HIS A 1 90 ? 12.329 -14.315 -1.864 1.00 50.31 90 HIS A N 1
ATOM 677 C CA . HIS A 1 90 ? 13.031 -14.466 -0.586 1.00 50.31 90 HIS A CA 1
ATOM 678 C C . HIS A 1 90 ? 12.026 -15.099 0.388 1.00 50.31 90 HIS A C 1
ATOM 680 O O . HIS A 1 90 ? 11.268 -14.398 1.050 1.00 50.31 90 HIS A O 1
ATOM 686 N N . GLY A 1 91 ? 11.959 -16.426 0.381 1.00 43.44 91 GLY A N 1
ATOM 687 C CA . GLY A 1 91 ? 11.485 -17.249 1.496 1.00 43.44 91 GLY A CA 1
ATOM 688 C C . GLY A 1 91 ? 12.586 -18.288 1.701 1.00 43.44 91 GLY A C 1
ATOM 689 O O . GLY A 1 91 ? 13.078 -18.821 0.707 1.00 43.44 91 GLY A O 1
ATOM 690 N N . GLU A 1 92 ? 13.129 -18.522 2.888 1.00 35.00 92 GLU A N 1
ATOM 691 C CA . GLU A 1 92 ? 12.641 -18.329 4.262 1.00 35.00 92 GLU A CA 1
ATOM 692 C C . GLU A 1 92 ? 13.619 -17.502 5.115 1.00 35.00 92 GLU A C 1
ATOM 694 O O . GLU A 1 92 ? 14.833 -17.496 4.797 1.00 35.00 92 GLU A O 1
#

Secondary structure (DSSP, 8-state):
----HHHHHHHHHHHT----S----HHHHHHHGGGGGS--TTPPP--TT--SS--PPP-PPPPP---HHHHTT-SS-EETTEEPPS-S----

Sequence (92 aa):
MSITQEQIARLRALSALNTKKEIDIDAVISSFDALDQVDTTGVKNITRSGNTKLLLREDTVKPSPYSAQMLACSPQRVAACQIILKGIMHGE

Foldseek 3Di:
DDDDPVVVVVVCVVVVPPDPDDDDCVVVVVVCVVVVPDDCVPPDDDDPVNDPDDDDDDPDDDDDPLDLVVVVPDPADDDPSDGDDDDPDDDD

pLDDT: mean 80.35, std 10.51, range [35.0, 94.88]